Protein AF-A0A925T4H1-F1 (afdb_monomer)

pLDDT: mean 75.7, std 21.61, range [38.0, 97.69]

Mean predicted aligned error: 15.87 Å

Nearest PDB structures (foldseek):
  5d50-assembly2_K  TM=8.700E-01  e=9.242E-02  Salmonella phage SPC32H
  5d50-assembly1_C  TM=8.720E-01  e=2.435E-01  Salmonella phage SPC32H
  5d4z-assembly3_F  TM=7.934E-01  e=2.052E-01  Salmonella phage SPC32H
  4ia8-assembly1_B  TM=7.771E-01  e=4.305E-01  Enterobacter sp. RFL1396
  2ofy-assembly1_B  TM=6.194E-01  e=2.729E-01  Rhodococcus jostii RHA1

Sequence (129 aa):
MQTNGNIFNGLGRTLGSRWCGLLIGGVGVGAALYYLLGRGRQAEREVRARRKELGQNVVDDRGTGQDRASQILVNLRDRAFEASDERLALALGRPTEEVTAWQTGRELIDDDVIMKARGIAMHRGVSVE

Secondary structure (DSSP, 8-state):
------------------------SSHHHHHHHHHHHHHHHHHHHHHHHHHHHHTTSB-STT--BHHHHHHHHHHHHHHHSTT-HHHHHHHHTS-HHHHHHHHTTSSPPPHHHHHHHHHHHHHHT----

Foldseek 3Di:
DDDDDDDDDDDDDDDDDDDDDDPPDPDVVVVVVCCVVVVVVVVVVVVVVVLVVQQCDQQEPVSQGLVLLLQLLQQLCVPPPVVDLVSSCVQLVHDSVVNVCSNVVVDGDHNSSSVSSVVVCVVRVHDRD

Solvent-accessible surface area (backbone atoms only — not comparable to full-atom values): 7931 Å² total; per-residue (Å²): 135,89,81,90,85,91,76,92,84,82,89,82,91,78,92,82,90,79,85,89,80,89,86,81,85,66,68,68,65,53,51,53,52,48,50,63,65,43,53,68,55,50,56,53,47,51,53,50,50,52,46,58,61,55,48,68,40,61,36,43,100,83,63,40,28,43,67,56,51,28,47,30,52,52,37,40,21,51,74,75,33,81,60,30,60,61,55,40,13,61,74,70,73,46,59,48,67,59,51,51,26,30,66,69,64,75,42,83,66,57,39,68,57,54,57,47,52,52,53,52,28,59,78,69,75,48,82,41,129

Radius of gyration: 33.2 Å; Cα contacts (8 Å, |Δi|>4): 99; chains: 1; bounding box: 31×56×99 Å

Structure (mmCIF, N/CA/C/O backbone):
data_AF-A0A925T4H1-F1
#
_entry.id   AF-A0A925T4H1-F1
#
loop_
_atom_site.group_PDB
_atom_site.id
_atom_site.type_symbol
_atom_site.label_atom_id
_atom_site.label_alt_id
_atom_site.label_comp_id
_atom_site.label_asym_id
_atom_site.label_entity_id
_atom_site.label_seq_id
_atom_site.pdbx_PDB_ins_code
_atom_site.Cartn_x
_atom_site.Cartn_y
_atom_site.Cartn_z
_atom_site.occupancy
_atom_site.B_iso_or_equiv
_atom_site.auth_seq_id
_atom_site.auth_comp_id
_atom_site.auth_asym_id
_atom_site.auth_atom_id
_atom_site.pdbx_PDB_model_num
ATOM 1 N N . MET A 1 1 ? 11.624 -45.388 -81.650 1.00 41.19 1 MET A N 1
ATOM 2 C CA . MET A 1 1 ? 13.035 -45.297 -81.217 1.00 41.19 1 MET A CA 1
ATOM 3 C C . MET A 1 1 ? 13.288 -43.872 -80.759 1.00 41.19 1 MET A C 1
ATOM 5 O O . MET A 1 1 ? 12.931 -42.952 -81.479 1.00 41.19 1 MET A O 1
ATOM 9 N N . GLN A 1 2 ? 13.767 -43.711 -79.524 1.00 42.97 2 GLN A N 1
ATOM 10 C CA . GLN A 1 2 ? 14.100 -42.427 -78.897 1.00 42.97 2 GLN A CA 1
ATOM 11 C C . GLN A 1 2 ? 15.308 -41.784 -79.591 1.00 42.97 2 GLN A C 1
ATOM 13 O O . GLN A 1 2 ? 16.202 -42.529 -79.973 1.00 42.97 2 GLN A O 1
ATOM 18 N N . THR A 1 3 ? 15.384 -40.449 -79.617 1.00 44.97 3 THR A N 1
ATOM 19 C CA . THR A 1 3 ? 16.513 -39.710 -79.013 1.00 44.97 3 THR A CA 1
ATOM 20 C C . THR A 1 3 ? 16.181 -38.230 -78.816 1.00 44.97 3 THR A C 1
ATOM 22 O O . THR A 1 3 ? 15.647 -37.565 -79.698 1.00 44.97 3 THR A O 1
ATOM 25 N N . ASN A 1 4 ? 16.544 -37.762 -77.622 1.00 45.12 4 ASN A N 1
ATOM 26 C CA . ASN A 1 4 ? 16.601 -36.388 -77.140 1.00 45.12 4 ASN A CA 1
ATOM 27 C C . ASN A 1 4 ? 17.378 -35.434 -78.060 1.00 45.12 4 ASN A C 1
ATOM 29 O O . ASN A 1 4 ? 18.422 -35.797 -78.594 1.00 45.12 4 ASN A O 1
ATOM 33 N N . GLY A 1 5 ? 16.938 -34.176 -78.100 1.00 46.16 5 GLY A N 1
ATOM 34 C CA . GLY A 1 5 ? 17.698 -33.046 -78.630 1.00 46.16 5 GLY A CA 1
ATOM 35 C C . GLY A 1 5 ? 17.441 -31.801 -77.787 1.00 46.16 5 GLY A C 1
ATOM 36 O O . GLY A 1 5 ? 16.495 -31.062 -78.032 1.00 46.16 5 GLY A O 1
ATOM 37 N N . ASN A 1 6 ? 18.270 -31.605 -76.765 1.00 49.84 6 ASN A N 1
ATOM 38 C CA . ASN A 1 6 ? 18.295 -30.428 -75.905 1.00 49.84 6 ASN A CA 1
ATOM 39 C C . ASN A 1 6 ? 19.413 -29.511 -76.419 1.00 49.84 6 ASN A C 1
ATOM 41 O O . ASN A 1 6 ? 20.574 -29.884 -76.269 1.00 49.84 6 ASN A O 1
ATOM 45 N N . ILE A 1 7 ? 19.104 -28.361 -77.035 1.00 54.06 7 ILE A N 1
ATOM 46 C CA . ILE A 1 7 ? 20.106 -27.322 -77.340 1.00 54.06 7 ILE A CA 1
ATOM 47 C C . ILE A 1 7 ? 19.500 -25.925 -77.137 1.00 54.06 7 ILE A C 1
ATOM 49 O O . ILE A 1 7 ? 18.708 -25.426 -77.932 1.00 54.06 7 ILE A O 1
ATOM 53 N N . PHE A 1 8 ? 19.934 -25.307 -76.040 1.00 48.72 8 PHE A N 1
ATOM 54 C CA . PHE A 1 8 ? 19.994 -23.868 -75.794 1.00 48.72 8 PHE A CA 1
ATOM 55 C C . PHE A 1 8 ? 20.705 -23.144 -76.952 1.00 48.72 8 PHE A C 1
ATOM 5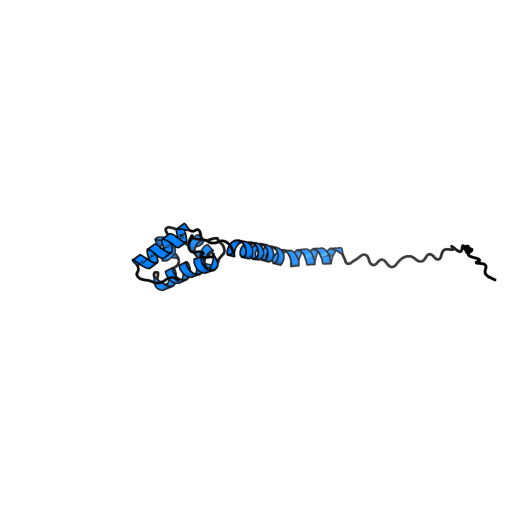7 O O . PHE A 1 8 ? 21.820 -23.531 -77.290 1.00 48.72 8 PHE A O 1
ATOM 64 N N . ASN A 1 9 ? 20.120 -22.068 -77.489 1.00 39.94 9 ASN A N 1
ATOM 65 C CA . ASN A 1 9 ? 20.791 -20.777 -77.733 1.00 39.94 9 ASN A CA 1
ATOM 66 C C . ASN A 1 9 ? 19.887 -19.830 -78.536 1.00 39.94 9 ASN A C 1
ATOM 68 O O . ASN A 1 9 ? 19.510 -20.112 -79.667 1.00 39.94 9 ASN A O 1
ATOM 72 N N . GLY A 1 10 ? 19.593 -18.669 -77.953 1.00 39.53 10 GLY A N 1
ATOM 73 C CA . GLY A 1 10 ? 18.834 -17.593 -78.586 1.00 39.53 10 GLY A CA 1
ATOM 74 C C . GLY A 1 10 ? 19.095 -16.274 -77.874 1.00 39.53 10 GLY A C 1
ATOM 75 O O . GLY A 1 10 ? 18.250 -15.770 -77.143 1.00 39.53 10 GLY A O 1
ATOM 76 N N . LEU A 1 11 ? 20.318 -15.772 -78.041 1.00 41.97 11 LEU A N 1
ATOM 77 C CA . LEU A 1 11 ? 20.761 -14.433 -77.668 1.00 41.97 11 LEU A CA 1
ATOM 78 C C . LEU A 1 11 ? 19.842 -13.362 -78.281 1.00 41.97 11 LEU A C 1
ATOM 80 O O . LEU A 1 11 ? 19.581 -13.385 -79.480 1.00 41.97 11 LEU A O 1
ATOM 84 N N . GLY A 1 12 ? 19.452 -12.368 -77.484 1.00 41.69 12 GLY A N 1
ATOM 85 C CA . GLY A 1 12 ? 18.736 -11.188 -77.970 1.00 41.69 12 GLY A CA 1
ATOM 86 C C . GLY A 1 12 ? 18.635 -10.091 -76.915 1.00 41.69 12 GLY A C 1
ATOM 87 O O . GLY A 1 12 ? 17.552 -9.796 -76.424 1.00 41.69 12 GLY A O 1
ATOM 88 N N . ARG A 1 13 ? 19.776 -9.502 -76.532 1.00 46.25 13 ARG A N 1
ATOM 89 C CA . ARG A 1 13 ? 19.823 -8.223 -75.807 1.00 46.25 13 ARG A CA 1
ATOM 90 C C . ARG A 1 13 ? 19.823 -7.076 -76.819 1.00 46.25 13 ARG A C 1
ATOM 92 O O . ARG A 1 13 ? 20.818 -6.924 -77.514 1.00 46.25 13 ARG A O 1
ATOM 99 N N . THR A 1 14 ? 18.804 -6.221 -76.788 1.00 47.84 14 THR A N 1
ATOM 100 C CA . THR A 1 14 ? 18.881 -4.792 -77.159 1.00 47.84 14 THR A CA 1
ATOM 101 C C . THR A 1 14 ? 17.804 -4.036 -76.376 1.00 47.84 14 THR A C 1
ATOM 103 O O . THR A 1 14 ? 16.615 -4.222 -76.604 1.00 47.84 14 THR A O 1
ATOM 106 N N . LEU A 1 15 ? 18.190 -3.390 -75.273 1.00 44.28 15 LEU A N 1
ATOM 107 C CA . LEU A 1 15 ? 18.170 -1.930 -75.090 1.00 44.28 15 LEU A CA 1
ATOM 108 C C . LEU A 1 15 ? 16.855 -1.228 -75.485 1.00 44.28 15 LEU A C 1
ATOM 110 O O . LEU A 1 15 ? 16.633 -0.881 -76.638 1.00 44.28 15 LEU A O 1
ATOM 114 N N . GLY A 1 16 ? 16.057 -0.904 -74.467 1.00 38.00 16 GLY A N 1
ATOM 115 C CA . GLY A 1 16 ? 14.963 0.063 -74.519 1.00 38.00 16 GLY A CA 1
ATOM 116 C C . GLY A 1 16 ? 14.908 0.825 -73.199 1.00 38.00 16 GLY A C 1
ATOM 117 O O . GLY A 1 16 ? 14.143 0.493 -72.303 1.00 38.00 16 GLY A O 1
ATOM 118 N N . SER A 1 17 ? 15.805 1.798 -73.066 1.00 44.88 17 SER A N 1
ATOM 119 C CA . SER A 1 17 ? 15.962 2.685 -71.915 1.00 44.88 17 SER A CA 1
ATOM 120 C C . SER A 1 17 ? 14.815 3.697 -71.849 1.00 44.88 17 SER A C 1
ATOM 122 O O . SER A 1 17 ? 14.742 4.570 -72.708 1.00 44.88 17 SER A O 1
ATOM 124 N N . ARG A 1 18 ? 13.946 3.611 -70.832 1.00 44.50 18 ARG A N 1
ATOM 125 C CA . ARG A 1 18 ? 13.157 4.746 -70.308 1.00 44.50 18 ARG A CA 1
ATOM 126 C C . ARG A 1 18 ? 13.015 4.608 -68.792 1.00 44.50 18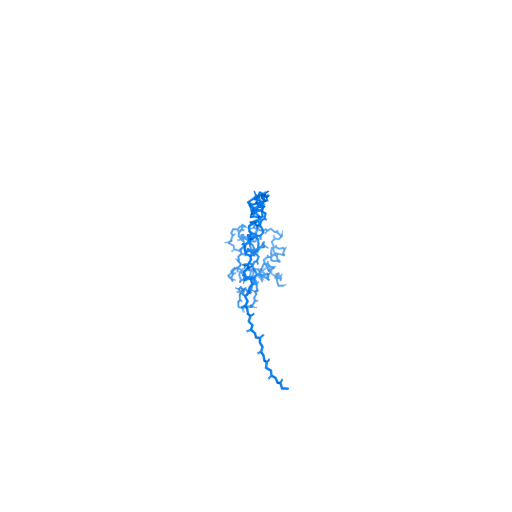 ARG A C 1
ATOM 128 O O . ARG A 1 18 ? 12.059 4.044 -68.274 1.00 44.50 18 ARG A O 1
ATOM 135 N N . TRP A 1 19 ? 14.042 5.094 -68.107 1.00 41.56 19 TRP A N 1
ATOM 136 C CA . TRP A 1 19 ? 14.045 5.415 -66.684 1.00 41.56 19 TRP A CA 1
ATOM 137 C C . TRP A 1 19 ? 13.212 6.687 -66.420 1.00 41.56 19 TRP A C 1
ATOM 139 O O . TRP A 1 19 ? 12.905 7.425 -67.358 1.00 41.56 19 TRP A O 1
ATOM 149 N N . CYS A 1 20 ? 12.956 6.949 -65.134 1.00 44.31 20 CYS A N 1
ATOM 150 C CA . CYS A 1 20 ? 12.438 8.182 -64.511 1.00 44.31 20 CYS A CA 1
ATOM 151 C C . CYS A 1 20 ? 10.952 8.191 -64.118 1.00 44.31 20 CYS A C 1
ATOM 153 O O . CYS A 1 20 ? 10.091 8.734 -64.801 1.00 44.31 20 CYS A O 1
ATOM 155 N N . GLY A 1 21 ? 10.705 7.677 -62.914 1.00 40.09 21 GLY A N 1
ATOM 156 C CA . GLY A 1 21 ? 9.498 7.897 -62.121 1.00 40.09 21 GLY A CA 1
ATOM 157 C C . GLY A 1 21 ? 9.813 7.664 -60.647 1.00 40.09 21 GLY A C 1
ATOM 158 O O . GLY A 1 21 ? 9.394 6.676 -60.059 1.00 40.09 21 GLY A O 1
ATOM 159 N N . LEU A 1 22 ? 10.661 8.535 -60.107 1.00 51.81 22 LEU A N 1
ATOM 160 C CA . LEU A 1 22 ? 11.143 8.594 -58.731 1.00 51.81 22 LEU A CA 1
ATOM 161 C C . LEU A 1 22 ? 9.962 8.567 -57.732 1.00 51.81 22 LEU A C 1
ATOM 163 O O . LEU A 1 22 ? 9.297 9.575 -57.529 1.00 51.81 22 LEU A O 1
ATOM 167 N N . LEU A 1 23 ? 9.718 7.425 -57.084 1.00 45.84 23 LEU A N 1
ATOM 168 C CA . LEU A 1 23 ? 8.901 7.321 -55.866 1.00 45.84 23 LEU A CA 1
ATOM 169 C C . LEU A 1 23 ? 9.830 7.083 -54.669 1.00 45.84 23 LEU A C 1
ATOM 171 O O . LEU A 1 23 ? 9.776 6.060 -53.994 1.00 45.84 23 LEU A O 1
ATOM 175 N N . ILE A 1 24 ? 10.731 8.037 -54.428 1.00 52.28 24 ILE A N 1
ATOM 176 C CA . ILE A 1 24 ? 11.493 8.140 -53.181 1.00 52.28 24 ILE A CA 1
ATOM 177 C C . ILE A 1 24 ? 11.019 9.422 -52.509 1.00 52.28 24 ILE A C 1
ATOM 179 O O . ILE A 1 24 ? 11.477 10.514 -52.823 1.00 52.28 24 ILE A O 1
ATOM 183 N N . GLY A 1 25 ? 10.046 9.289 -51.616 1.00 46.56 25 GLY A N 1
ATOM 184 C CA . GLY A 1 25 ? 9.481 10.433 -50.910 1.00 46.56 25 GLY A CA 1
ATOM 185 C C . GLY A 1 25 ? 8.384 10.016 -49.946 1.00 46.56 25 GLY A C 1
ATOM 186 O O . GLY A 1 25 ? 7.264 10.489 -50.055 1.00 46.56 25 GLY A O 1
ATOM 187 N N . GLY A 1 26 ? 8.662 9.076 -49.039 1.00 41.56 26 GLY A N 1
ATOM 188 C CA . GLY A 1 26 ? 7.636 8.665 -48.072 1.00 41.56 26 GLY A CA 1
ATOM 189 C C . GLY A 1 26 ? 8.052 7.710 -46.958 1.00 41.56 26 GLY A C 1
ATOM 190 O O . GLY A 1 26 ? 7.273 7.504 -46.037 1.00 41.56 26 GLY A O 1
ATOM 191 N N . VAL A 1 27 ? 9.261 7.138 -46.981 1.00 49.56 27 VAL A N 1
ATOM 192 C CA . VAL A 1 27 ? 9.661 6.141 -45.965 1.00 49.56 27 VAL A CA 1
ATOM 193 C C . VAL A 1 27 ? 10.263 6.786 -44.701 1.00 49.56 27 VAL A C 1
ATOM 195 O O . VAL A 1 27 ? 10.130 6.241 -43.610 1.00 49.56 27 VAL A O 1
ATOM 198 N N . GLY A 1 28 ? 10.857 7.982 -44.800 1.00 46.06 28 GLY A N 1
ATOM 199 C CA . GLY A 1 28 ? 11.560 8.617 -43.672 1.00 46.06 28 GLY A CA 1
ATOM 200 C C . GLY A 1 28 ? 10.648 9.206 -42.586 1.00 46.06 28 GLY A C 1
ATOM 201 O O . GLY A 1 28 ? 10.881 9.000 -41.398 1.00 46.06 28 GLY A O 1
ATOM 202 N N . VAL A 1 29 ? 9.577 9.905 -42.977 1.00 49.91 29 VAL A N 1
ATOM 203 C CA . VAL A 1 29 ? 8.675 10.576 -42.019 1.00 49.91 29 VAL A CA 1
ATOM 204 C C . VAL A 1 29 ? 7.731 9.572 -41.348 1.00 49.91 29 VAL A C 1
ATOM 206 O O . VAL A 1 29 ? 7.459 9.687 -40.155 1.00 49.91 29 VAL A O 1
ATOM 209 N N . GLY A 1 30 ? 7.299 8.538 -42.080 1.00 49.94 30 GLY A N 1
ATOM 210 C CA . GLY A 1 30 ? 6.463 7.463 -41.540 1.00 49.94 30 GLY A CA 1
ATOM 211 C C . GLY A 1 30 ? 7.164 6.671 -40.436 1.00 49.94 30 GLY A C 1
ATOM 212 O O . GLY A 1 30 ? 6.561 6.421 -39.398 1.00 49.94 30 GLY A O 1
ATOM 213 N N . ALA A 1 31 ? 8.452 6.349 -40.604 1.00 55.00 31 ALA A N 1
ATOM 214 C CA . ALA A 1 31 ? 9.232 5.665 -39.574 1.00 55.00 31 ALA A CA 1
ATOM 215 C C . ALA A 1 31 ? 9.443 6.536 -38.324 1.00 55.00 31 ALA A C 1
ATOM 217 O O . ALA A 1 31 ? 9.327 6.030 -37.212 1.00 55.00 31 ALA A O 1
ATOM 218 N N . ALA A 1 32 ? 9.686 7.842 -38.480 1.00 53.91 32 ALA A N 1
ATOM 219 C CA . ALA A 1 32 ? 9.840 8.766 -37.353 1.00 53.91 32 ALA A CA 1
ATOM 220 C C . ALA A 1 32 ? 8.526 8.978 -36.577 1.00 53.91 32 ALA A C 1
ATOM 222 O O . ALA A 1 32 ? 8.527 8.946 -35.347 1.00 53.91 32 ALA A O 1
ATOM 223 N N . LEU A 1 33 ? 7.395 9.120 -37.279 1.00 55.69 33 LEU A N 1
ATOM 224 C CA . LEU A 1 33 ? 6.060 9.171 -36.668 1.00 55.69 33 LEU A CA 1
ATOM 225 C C . LEU A 1 33 ? 5.689 7.845 -35.997 1.00 55.69 33 LEU A C 1
ATOM 227 O O . LEU A 1 33 ? 5.164 7.850 -34.887 1.00 55.69 33 LEU A O 1
ATOM 231 N N . TYR A 1 34 ? 6.007 6.710 -36.625 1.00 60.62 34 TYR A N 1
ATOM 232 C CA . TYR A 1 34 ? 5.799 5.387 -36.039 1.00 60.62 34 TYR A CA 1
ATOM 233 C C . TYR A 1 34 ? 6.677 5.170 -34.799 1.00 60.62 34 TYR A C 1
ATOM 235 O O . TYR A 1 34 ? 6.211 4.626 -33.802 1.00 60.62 34 TYR A O 1
ATOM 243 N N . TYR A 1 35 ? 7.921 5.652 -34.816 1.00 63.38 35 TYR A N 1
ATOM 244 C CA . TYR A 1 35 ? 8.836 5.594 -33.678 1.00 63.38 35 TYR A CA 1
ATOM 245 C C . TYR A 1 35 ? 8.369 6.494 -32.523 1.00 63.38 35 TYR A C 1
ATOM 247 O O . TYR A 1 35 ? 8.402 6.075 -31.367 1.00 63.38 35 TYR A O 1
ATOM 255 N N . LEU A 1 36 ? 7.842 7.689 -32.817 1.00 61.31 36 LEU A N 1
ATOM 256 C CA . LEU A 1 36 ? 7.274 8.597 -31.813 1.00 61.31 36 LEU A CA 1
ATOM 257 C C . LEU A 1 36 ? 5.953 8.076 -31.217 1.00 61.31 36 LEU A C 1
ATOM 259 O O . LEU A 1 36 ? 5.776 8.153 -30.003 1.00 61.31 36 LEU A O 1
ATOM 263 N N . LEU A 1 37 ? 5.063 7.473 -32.018 1.00 60.66 37 LEU A N 1
ATOM 264 C CA . LEU A 1 37 ? 3.841 6.824 -31.510 1.00 60.66 37 LEU A CA 1
ATOM 265 C C . LEU A 1 37 ? 4.108 5.478 -30.811 1.00 60.66 37 LEU A C 1
ATOM 267 O O . LEU A 1 37 ? 3.345 5.077 -29.929 1.00 60.66 37 LEU A O 1
ATOM 271 N N . GLY A 1 38 ? 5.166 4.761 -31.193 1.00 55.62 38 GLY A N 1
ATOM 272 C CA . GLY A 1 38 ? 5.538 3.467 -30.618 1.00 55.62 38 GLY A CA 1
ATOM 273 C C . GLY A 1 38 ? 6.214 3.574 -29.249 1.00 55.62 38 GLY A C 1
ATOM 274 O O . GLY A 1 38 ? 6.008 2.707 -28.395 1.00 55.62 38 GLY A O 1
ATOM 275 N N . ARG A 1 39 ? 6.965 4.657 -29.004 1.00 56.09 39 ARG A N 1
ATOM 276 C CA . ARG A 1 39 ? 7.783 4.830 -27.792 1.00 56.09 39 ARG A CA 1
ATOM 277 C C . ARG A 1 39 ? 6.966 4.921 -26.500 1.00 56.09 39 ARG A C 1
ATOM 279 O O . ARG A 1 39 ? 7.413 4.425 -25.473 1.00 56.09 39 ARG A O 1
ATOM 286 N N . GLY A 1 40 ? 5.747 5.463 -26.554 1.00 54.22 40 GLY A N 1
ATOM 287 C CA . GLY A 1 40 ? 4.852 5.505 -25.389 1.00 54.22 40 GLY A CA 1
ATOM 288 C C . GLY A 1 40 ? 4.308 4.128 -24.981 1.00 54.22 40 GLY A C 1
ATOM 289 O O . GLY A 1 40 ? 4.177 3.840 -23.797 1.00 54.22 40 GLY A O 1
ATOM 290 N N . ARG A 1 41 ? 4.045 3.231 -25.946 1.00 56.97 41 ARG A N 1
ATOM 291 C CA . ARG A 1 41 ? 3.481 1.898 -25.650 1.00 56.97 41 ARG A CA 1
ATOM 292 C C . ARG A 1 41 ? 4.531 0.860 -25.272 1.00 56.97 41 ARG A C 1
ATOM 294 O O . ARG A 1 41 ? 4.188 -0.110 -24.602 1.00 56.97 41 ARG A O 1
ATOM 301 N N . GLN A 1 42 ? 5.773 1.008 -25.733 1.00 56.59 42 GLN A N 1
ATOM 302 C CA . GLN A 1 42 ? 6.839 0.061 -25.396 1.00 56.59 42 GLN A CA 1
ATOM 303 C C . GLN A 1 42 ? 7.246 0.163 -23.924 1.00 56.59 42 GLN A C 1
ATOM 305 O O . GLN A 1 42 ? 7.322 -0.872 -23.272 1.00 56.59 42 GLN A O 1
ATOM 310 N N . ALA A 1 43 ? 7.356 1.377 -23.371 1.00 58.50 43 ALA A N 1
ATOM 311 C CA . ALA A 1 43 ? 7.623 1.571 -21.945 1.00 58.50 43 ALA A CA 1
ATOM 312 C C . ALA A 1 43 ? 6.537 0.926 -21.064 1.00 58.50 43 ALA A C 1
ATOM 314 O O . ALA A 1 43 ? 6.845 0.195 -20.128 1.00 58.50 43 ALA A O 1
ATOM 315 N N . GLU A 1 44 ? 5.254 1.095 -21.405 1.00 59.06 44 GLU A N 1
ATOM 316 C CA . GLU A 1 44 ? 4.179 0.424 -20.664 1.00 59.06 44 GLU A CA 1
ATOM 317 C C . GLU A 1 44 ? 4.196 -1.097 -20.822 1.00 59.06 44 GLU A C 1
ATOM 319 O O . GLU A 1 44 ? 3.840 -1.813 -19.889 1.00 59.06 44 GLU A O 1
ATOM 324 N N . ARG A 1 45 ? 4.586 -1.619 -21.991 1.00 63.75 45 ARG A N 1
ATOM 325 C CA . ARG A 1 45 ? 4.696 -3.068 -22.208 1.00 63.75 45 ARG A CA 1
ATOM 326 C C . ARG A 1 45 ? 5.843 -3.669 -21.414 1.00 63.75 45 ARG A C 1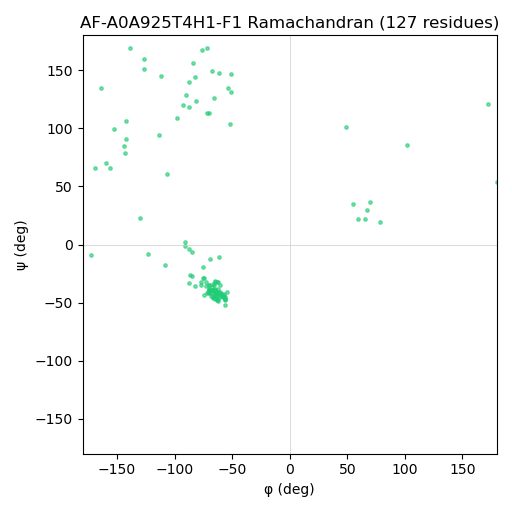
ATOM 328 O O . ARG A 1 45 ? 5.64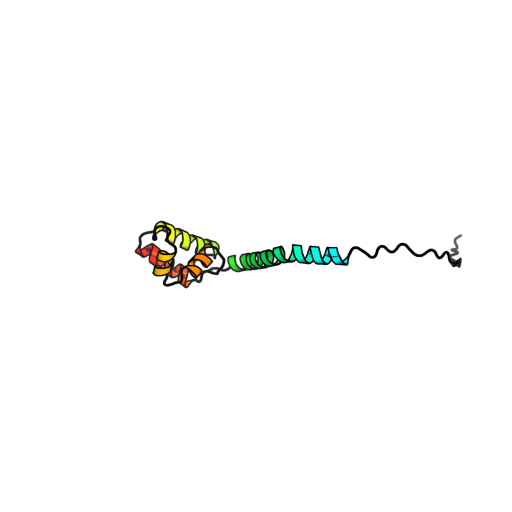8 -4.739 -20.855 1.00 63.75 45 ARG A O 1
ATOM 335 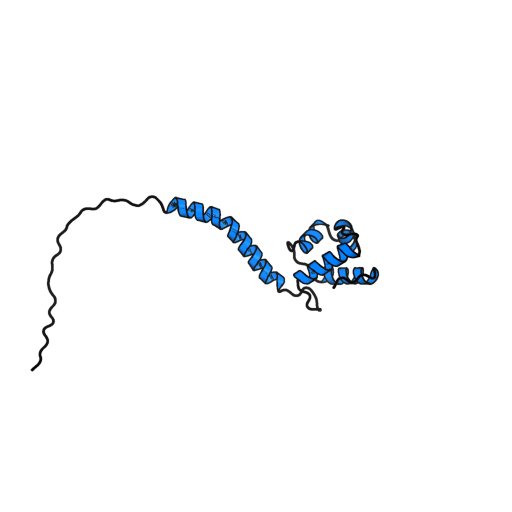N N . GLU A 1 46 ? 6.983 -2.996 -21.328 1.00 64.31 46 GLU A N 1
ATOM 336 C CA . GLU A 1 46 ? 8.114 -3.427 -20.503 1.00 64.31 46 GLU A CA 1
ATOM 337 C C . GLU A 1 46 ? 7.769 -3.357 -19.016 1.00 64.31 46 GLU A C 1
ATOM 339 O O . GLU A 1 46 ? 7.980 -4.332 -18.301 1.00 64.31 46 GLU A O 1
ATOM 344 N N . VAL A 1 47 ? 7.127 -2.277 -18.560 1.00 64.50 47 VAL A N 1
ATOM 345 C CA . VAL A 1 47 ? 6.637 -2.168 -17.178 1.00 64.50 47 VAL A CA 1
ATOM 346 C C . VAL A 1 47 ? 5.587 -3.242 -16.879 1.00 64.50 47 VAL A C 1
ATOM 348 O O . VAL A 1 47 ? 5.633 -3.854 -15.818 1.00 64.50 47 VAL A O 1
ATOM 351 N N . ARG A 1 48 ? 4.671 -3.545 -17.810 1.00 65.38 48 ARG A N 1
ATOM 352 C CA . ARG A 1 48 ? 3.678 -4.625 -17.648 1.00 65.38 48 ARG A CA 1
ATOM 353 C C . ARG A 1 48 ? 4.295 -6.021 -17.702 1.00 65.38 48 ARG A C 1
ATOM 355 O O . ARG A 1 48 ? 3.848 -6.891 -16.963 1.00 65.38 48 ARG A O 1
ATOM 362 N N . AL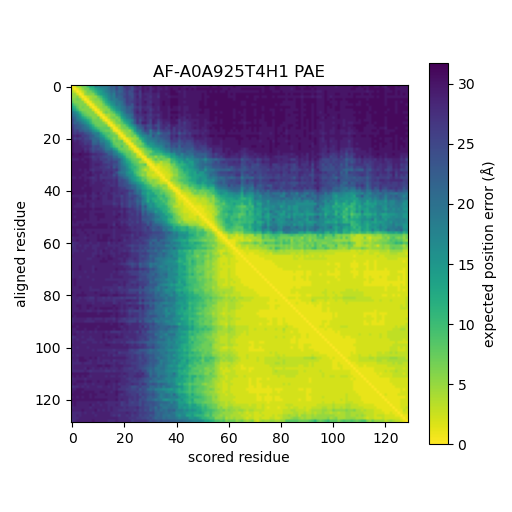A A 1 49 ? 5.278 -6.258 -18.567 1.00 66.62 49 ALA A N 1
ATOM 363 C CA . ALA A 1 49 ? 5.975 -7.538 -18.665 1.00 66.62 49 ALA A CA 1
ATOM 364 C C . ALA A 1 49 ? 6.794 -7.792 -17.396 1.00 66.62 49 ALA A C 1
ATOM 366 O O . ALA A 1 49 ? 6.637 -8.839 -16.774 1.00 66.62 49 ALA A O 1
ATOM 367 N N . ARG A 1 50 ? 7.539 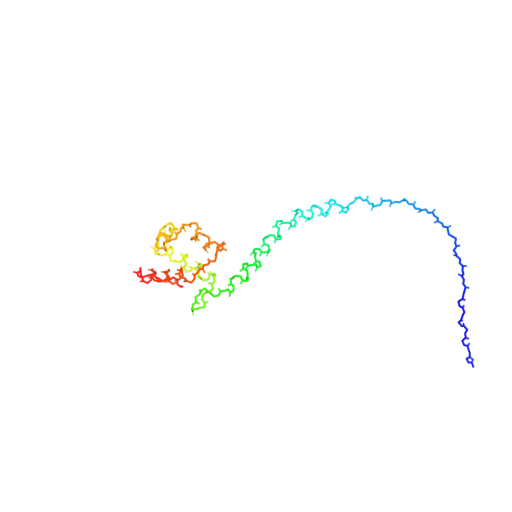-6.777 -16.942 1.00 64.56 50 ARG A N 1
ATOM 368 C CA . ARG A 1 50 ? 8.250 -6.787 -15.663 1.00 64.56 50 ARG A CA 1
ATOM 369 C C . ARG A 1 50 ? 7.281 -6.944 -14.491 1.00 64.56 50 ARG A C 1
ATOM 371 O O . ARG A 1 50 ? 7.539 -7.750 -13.617 1.00 64.56 50 ARG A O 1
ATOM 378 N N . ARG A 1 51 ? 6.118 -6.280 -14.500 1.00 63.41 51 ARG A N 1
ATOM 379 C CA . ARG A 1 51 ? 5.038 -6.492 -13.514 1.00 63.41 51 ARG A CA 1
ATOM 380 C C . ARG A 1 51 ? 4.544 -7.938 -13.504 1.00 63.41 51 ARG A C 1
ATOM 382 O O . ARG A 1 51 ? 4.295 -8.478 -12.436 1.00 63.41 51 ARG A O 1
ATOM 389 N N . LYS A 1 52 ? 4.374 -8.558 -14.673 1.00 61.59 52 LYS A N 1
ATOM 390 C CA . LYS A 1 52 ? 3.900 -9.944 -14.781 1.00 61.59 52 LYS A CA 1
ATOM 391 C C . LYS A 1 52 ? 4.925 -10.937 -14.233 1.00 61.59 52 LYS A C 1
ATOM 393 O O . LYS A 1 52 ? 4.532 -11.919 -13.622 1.00 61.59 52 LYS A O 1
ATOM 398 N N . GLU A 1 53 ? 6.207 -10.662 -14.435 1.00 61.72 53 GLU A N 1
ATOM 399 C CA . GLU A 1 53 ? 7.315 -11.441 -13.877 1.00 61.72 53 GLU A CA 1
ATOM 400 C C . GLU A 1 53 ? 7.449 -11.217 -12.359 1.00 61.72 53 GLU A C 1
ATOM 402 O O . GLU A 1 53 ? 7.575 -12.163 -11.592 1.00 61.72 53 GLU A O 1
ATOM 407 N N . LEU A 1 54 ? 7.301 -9.973 -11.900 1.00 60.62 54 LEU A N 1
ATOM 408 C CA . LEU A 1 54 ? 7.365 -9.597 -10.487 1.00 60.62 54 LEU A CA 1
ATOM 409 C C . LEU A 1 54 ? 6.164 -10.084 -9.660 1.00 60.62 54 LEU A C 1
ATOM 411 O O . LEU A 1 54 ? 6.328 -10.453 -8.501 1.00 60.62 54 LEU A O 1
ATOM 415 N N . GLY A 1 55 ? 4.963 -10.119 -10.243 1.00 56.44 55 GLY A N 1
ATOM 416 C CA . GLY A 1 55 ? 3.745 -10.613 -9.591 1.00 56.44 55 GLY A CA 1
ATOM 417 C C . GLY A 1 55 ? 3.735 -12.126 -9.352 1.00 56.44 55 GLY A C 1
ATOM 418 O O . GLY A 1 55 ? 2.897 -12.617 -8.600 1.00 56.44 55 GLY A O 1
ATOM 419 N N . GLN A 1 56 ? 4.669 -12.864 -9.963 1.00 59.53 56 GLN A N 1
ATOM 420 C CA . GLN A 1 56 ? 4.871 -14.296 -9.723 1.00 59.53 56 GLN A CA 1
ATOM 421 C C . GLN A 1 56 ? 5.769 -14.579 -8.511 1.00 59.53 56 GLN A C 1
ATOM 423 O O . GLN A 1 56 ? 5.898 -15.738 -8.120 1.00 59.53 56 GLN A O 1
ATOM 428 N N . ASN A 1 57 ? 6.362 -13.550 -7.897 1.00 69.62 57 ASN A N 1
ATOM 429 C CA . ASN A 1 57 ? 7.196 -13.730 -6.719 1.00 69.62 57 ASN A CA 1
ATOM 430 C C . ASN A 1 57 ? 6.335 -13.854 -5.462 1.00 69.62 57 ASN A C 1
ATOM 432 O O . ASN A 1 57 ? 5.518 -12.987 -5.138 1.00 69.62 57 ASN A O 1
ATOM 436 N N . VAL A 1 58 ? 6.547 -14.965 -4.765 1.00 82.12 58 VAL A N 1
ATOM 437 C CA . VAL A 1 58 ? 6.044 -15.201 -3.418 1.00 82.12 58 VAL A CA 1
ATOM 438 C C . VAL A 1 58 ? 6.729 -14.213 -2.473 1.00 82.12 58 VAL A C 1
ATOM 440 O O . VAL A 1 58 ? 7.952 -14.109 -2.463 1.00 82.12 58 VAL A O 1
ATOM 443 N N . VAL A 1 59 ? 5.920 -13.468 -1.729 1.00 85.62 59 VAL A N 1
ATOM 444 C CA . VAL A 1 59 ? 6.332 -12.442 -0.767 1.00 85.62 59 VAL A CA 1
ATOM 445 C C . VAL A 1 59 ? 6.709 -13.063 0.568 1.00 85.62 59 VAL A C 1
ATOM 447 O O . VAL A 1 59 ? 7.632 -12.573 1.193 1.00 85.62 59 VAL A O 1
ATOM 450 N N . ASP A 1 60 ? 6.025 -14.133 0.985 1.00 85.56 60 ASP A N 1
ATOM 451 C CA . ASP A 1 60 ? 6.199 -14.745 2.305 1.00 85.56 60 ASP A CA 1
ATOM 452 C C . ASP A 1 60 ? 6.206 -16.283 2.275 1.00 85.56 60 ASP A C 1
ATOM 454 O O . ASP A 1 60 ? 5.783 -16.919 1.307 1.00 85.56 60 ASP A O 1
ATOM 458 N N . ASP A 1 61 ? 6.577 -16.909 3.393 1.00 83.25 61 ASP A N 1
ATOM 459 C CA . ASP A 1 61 ? 6.572 -18.375 3.552 1.00 83.25 61 ASP A CA 1
ATOM 460 C C . ASP A 1 61 ? 5.178 -19.021 3.401 1.00 83.25 61 ASP A C 1
ATOM 462 O O . ASP A 1 61 ? 5.052 -20.245 3.318 1.00 83.25 61 ASP A O 1
ATOM 466 N N . ARG A 1 62 ? 4.104 -18.219 3.367 1.00 83.81 62 ARG A N 1
ATOM 467 C CA . ARG A 1 62 ? 2.723 -18.690 3.174 1.00 83.81 62 ARG A CA 1
ATOM 468 C C . ARG A 1 62 ? 2.299 -18.712 1.706 1.00 83.81 62 ARG A C 1
ATOM 470 O O . ARG A 1 62 ? 1.150 -19.054 1.423 1.00 83.81 62 ARG A O 1
ATOM 477 N N . GLY A 1 63 ? 3.189 -18.368 0.774 1.00 84.88 63 GLY A N 1
ATOM 478 C CA . GLY A 1 63 ? 2.863 -18.341 -0.651 1.00 84.88 63 GLY A CA 1
ATOM 479 C C . GLY A 1 63 ? 2.078 -17.096 -1.074 1.00 84.88 63 GLY A C 1
ATOM 480 O O . GLY A 1 63 ? 1.406 -17.114 -2.105 1.00 84.88 63 GLY A O 1
ATOM 481 N N . THR A 1 64 ? 2.108 -16.020 -0.285 1.00 89.75 64 THR A N 1
ATOM 482 C CA . THR A 1 64 ? 1.397 -14.773 -0.586 1.00 89.75 64 THR A CA 1
ATOM 483 C C . THR A 1 64 ? 2.068 -14.087 -1.769 1.00 89.75 64 THR A C 1
ATOM 485 O O . THR A 1 64 ? 3.198 -13.645 -1.653 1.00 89.75 64 THR A O 1
ATOM 488 N N . GLY A 1 65 ? 1.399 -13.985 -2.917 1.00 91.94 65 GLY A N 1
ATOM 489 C CA . GLY A 1 65 ? 1.904 -13.198 -4.050 1.00 91.94 65 GLY A CA 1
ATOM 490 C C . GLY A 1 65 ? 1.735 -11.688 -3.842 1.00 91.94 65 GLY A C 1
ATOM 491 O O . GLY A 1 65 ? 0.965 -11.258 -2.983 1.00 91.94 65 GLY A O 1
ATOM 492 N N . GLN A 1 66 ? 2.391 -10.882 -4.680 1.00 91.75 66 GLN A N 1
ATOM 493 C CA . GLN A 1 66 ? 2.360 -9.409 -4.606 1.00 91.75 66 GLN A CA 1
ATOM 494 C C . GLN A 1 66 ? 0.936 -8.819 -4.635 1.00 91.75 66 GLN A C 1
ATOM 496 O O . GLN A 1 66 ? 0.620 -7.918 -3.860 1.00 91.75 66 GLN A O 1
ATOM 501 N N . ASP A 1 67 ? 0.039 -9.362 -5.465 1.00 91.69 67 ASP A N 1
ATOM 502 C CA . ASP A 1 67 ? -1.349 -8.881 -5.539 1.00 91.69 67 ASP A CA 1
ATOM 503 C C . ASP A 1 67 ? -2.108 -9.124 -4.221 1.00 91.69 67 ASP A C 1
ATOM 505 O O . ASP A 1 67 ? -2.825 -8.253 -3.727 1.00 91.69 67 ASP A O 1
ATOM 509 N N . ARG A 1 68 ? -1.909 -10.298 -3.605 1.00 93.00 68 ARG A N 1
ATOM 510 C CA . ARG A 1 68 ? -2.522 -10.633 -2.312 1.00 93.00 68 ARG A CA 1
ATOM 511 C C . ARG A 1 68 ? -1.903 -9.819 -1.178 1.00 93.00 68 ARG A C 1
ATOM 513 O O . ARG A 1 68 ? -2.627 -9.353 -0.306 1.00 93.00 68 ARG A O 1
ATOM 520 N N . ALA A 1 69 ? -0.590 -9.610 -1.217 1.00 94.50 69 ALA A N 1
ATOM 521 C CA . ALA A 1 69 ? 0.134 -8.748 -0.291 1.00 94.50 69 ALA A CA 1
ATOM 522 C C . ALA A 1 69 ? -0.424 -7.312 -0.316 1.00 94.50 69 ALA A C 1
ATOM 524 O O . ALA A 1 69 ? -0.735 -6.745 0.731 1.00 94.50 69 ALA A O 1
ATOM 525 N N . SER A 1 70 ? -0.658 -6.759 -1.508 1.00 95.31 70 SER A N 1
ATOM 526 C CA . SER A 1 70 ? -1.279 -5.440 -1.674 1.00 95.31 70 SER A CA 1
ATOM 527 C C . SER A 1 70 ? -2.703 -5.406 -1.105 1.00 95.31 70 SER A C 1
ATOM 529 O O . SER A 1 70 ? -3.054 -4.500 -0.346 1.00 95.31 70 SER A O 1
ATOM 531 N N . GLN A 1 71 ? -3.501 -6.449 -1.363 1.00 95.56 71 GLN A N 1
ATOM 532 C CA . GLN A 1 71 ? -4.854 -6.562 -0.816 1.00 95.56 71 GLN A CA 1
ATOM 533 C C . GLN A 1 71 ? -4.871 -6.635 0.720 1.00 95.56 71 GLN A C 1
ATOM 535 O O . GLN A 1 71 ? -5.738 -6.026 1.345 1.00 95.56 71 GLN A O 1
ATOM 540 N N . ILE A 1 72 ? -3.906 -7.326 1.338 1.00 96.06 72 ILE A N 1
ATOM 541 C CA . ILE A 1 72 ? -3.740 -7.367 2.799 1.00 96.06 72 ILE A CA 1
ATOM 542 C C . ILE A 1 72 ? -3.524 -5.953 3.350 1.00 96.06 72 ILE A C 1
ATOM 544 O O . ILE A 1 72 ? -4.158 -5.580 4.339 1.00 96.06 72 ILE A O 1
ATOM 548 N N . LEU A 1 73 ? -2.674 -5.146 2.704 1.00 96.81 73 LEU A N 1
ATOM 549 C CA . LEU A 1 73 ? -2.416 -3.765 3.122 1.00 96.81 73 LEU A CA 1
ATOM 550 C C . LEU A 1 73 ? -3.656 -2.876 2.986 1.00 96.81 73 LEU A C 1
ATOM 552 O O . LEU A 1 73 ? -3.964 -2.126 3.912 1.00 96.81 73 LEU A O 1
ATOM 556 N N . VAL A 1 74 ? -4.397 -2.995 1.881 1.00 96.88 74 VAL A N 1
ATOM 557 C CA . VAL A 1 74 ? -5.660 -2.263 1.676 1.00 96.88 74 VAL A CA 1
ATOM 558 C C . VAL A 1 74 ? -6.694 -2.656 2.732 1.00 96.88 74 VAL A C 1
ATOM 560 O O . VAL A 1 74 ? -7.259 -1.793 3.401 1.00 96.88 74 VAL A O 1
ATOM 563 N N . ASN A 1 75 ? -6.889 -3.958 2.959 1.00 96.94 75 ASN A N 1
ATOM 564 C CA . ASN A 1 75 ? -7.822 -4.457 3.969 1.00 96.94 75 ASN A CA 1
ATOM 565 C C . ASN A 1 75 ? -7.443 -3.971 5.373 1.00 96.94 75 ASN A C 1
ATOM 567 O O . ASN A 1 75 ? -8.317 -3.588 6.152 1.00 96.94 75 ASN A O 1
ATOM 571 N N . LEU A 1 76 ? -6.148 -3.975 5.699 1.00 97.56 76 LEU A N 1
ATOM 572 C CA . LEU A 1 76 ? -5.652 -3.475 6.974 1.00 97.56 76 LEU A CA 1
ATOM 573 C C . LEU A 1 76 ? -5.926 -1.978 7.124 1.00 97.56 76 LEU A C 1
ATOM 575 O O . LEU A 1 76 ? -6.434 -1.558 8.162 1.00 97.56 76 LEU A O 1
ATOM 579 N N . ARG A 1 77 ? -5.628 -1.178 6.096 1.00 97.25 77 ARG A N 1
ATOM 580 C CA . ARG A 1 77 ? -5.895 0.263 6.086 1.00 97.25 77 ARG A CA 1
ATOM 581 C C . ARG A 1 77 ? -7.369 0.555 6.348 1.00 97.25 77 ARG A C 1
ATOM 583 O O . ARG A 1 77 ? -7.708 1.322 7.248 1.00 97.25 77 ARG A O 1
ATOM 590 N N . ASP A 1 78 ? -8.242 -0.080 5.581 1.00 97.38 78 ASP A N 1
ATOM 591 C CA . ASP A 1 78 ? -9.669 0.221 5.601 1.00 97.38 78 ASP A CA 1
ATOM 592 C C . ASP A 1 78 ? -10.310 -0.219 6.921 1.00 97.38 78 ASP A C 1
ATOM 594 O O . ASP A 1 78 ? -11.119 0.508 7.494 1.00 97.38 78 ASP A O 1
ATOM 598 N N . ARG A 1 79 ? -9.912 -1.384 7.446 1.00 97.12 79 ARG A N 1
ATOM 599 C CA . ARG A 1 79 ? -10.528 -1.974 8.646 1.00 97.12 79 ARG A CA 1
ATOM 600 C C . ARG A 1 79 ? -9.911 -1.492 9.951 1.00 97.12 79 ARG A C 1
ATOM 602 O O . ARG A 1 79 ? -10.615 -1.412 10.951 1.00 97.12 79 ARG A O 1
ATOM 609 N N . ALA A 1 80 ? -8.609 -1.210 9.972 1.00 96.88 80 ALA A N 1
ATOM 610 C CA . ALA A 1 80 ? -7.899 -0.860 11.199 1.00 96.88 80 ALA A CA 1
ATOM 611 C C . ALA A 1 80 ? -7.502 0.613 11.288 1.00 96.88 80 ALA A C 1
ATOM 613 O O . ALA A 1 80 ? -7.178 1.063 12.384 1.00 96.88 80 ALA A O 1
ATOM 614 N N . PHE A 1 81 ? -7.482 1.352 10.178 1.00 97.25 81 PHE A N 1
ATOM 615 C CA . PHE A 1 81 ? -6.916 2.702 10.115 1.00 97.25 81 PHE A CA 1
ATOM 616 C C . PHE A 1 81 ? -7.849 3.734 9.477 1.00 97.25 81 PHE A C 1
ATOM 618 O O . PHE A 1 81 ? -7.372 4.771 9.024 1.00 97.25 81 PHE A O 1
ATOM 625 N N . GLU A 1 82 ? -9.165 3.489 9.472 1.00 96.44 82 GLU A N 1
ATOM 626 C CA . GLU A 1 82 ? -10.168 4.430 8.937 1.00 96.44 82 GLU A CA 1
ATOM 627 C C . GLU A 1 82 ? -9.875 4.840 7.482 1.00 96.44 82 GLU A C 1
ATOM 629 O O . GLU A 1 82 ? -10.099 5.983 7.094 1.00 96.44 82 GLU A O 1
ATOM 634 N N . ALA A 1 83 ? -9.329 3.915 6.685 1.00 96.06 83 ALA A N 1
ATOM 635 C CA . ALA A 1 83 ? -8.907 4.167 5.307 1.00 96.06 83 ALA A CA 1
ATOM 636 C C . ALA A 1 83 ? -7.838 5.280 5.143 1.00 96.06 83 ALA A C 1
ATOM 638 O O . ALA A 1 83 ? -7.686 5.820 4.052 1.00 96.06 83 ALA A O 1
ATOM 639 N N . SER A 1 84 ? -7.069 5.611 6.193 1.00 96.88 84 SER A N 1
ATOM 640 C CA . SER A 1 84 ? -5.963 6.584 6.128 1.00 96.88 84 SER A CA 1
ATOM 641 C C . SER A 1 84 ? -4.623 5.905 5.847 1.00 96.88 84 SER A C 1
ATOM 643 O O . SER A 1 84 ? -4.137 5.089 6.642 1.00 96.88 84 SER A O 1
ATOM 645 N N . ASP A 1 85 ? -3.999 6.296 4.735 1.00 95.69 85 ASP A N 1
ATOM 646 C CA . ASP A 1 85 ? -2.660 5.840 4.358 1.00 95.69 85 ASP A CA 1
ATOM 647 C C . ASP A 1 85 ? -1.603 6.342 5.352 1.00 95.69 85 ASP A C 1
ATOM 649 O O . ASP A 1 85 ? -0.695 5.593 5.701 1.00 95.69 85 ASP A O 1
ATOM 653 N N . GLU A 1 86 ? -1.757 7.550 5.903 1.00 97.25 86 GLU A N 1
ATOM 654 C CA . GLU A 1 86 ? -0.826 8.131 6.878 1.00 97.25 86 GLU A CA 1
ATOM 655 C C . GLU A 1 86 ? -0.790 7.333 8.182 1.00 97.25 86 GLU A C 1
ATOM 657 O O . GLU A 1 86 ? 0.275 7.100 8.758 1.00 97.25 86 GLU A O 1
ATOM 662 N N . ARG A 1 87 ? -1.954 6.886 8.667 1.00 97.62 87 ARG A N 1
ATOM 663 C CA . ARG A 1 87 ? -2.019 6.100 9.904 1.00 97.62 87 ARG A CA 1
ATOM 664 C C . ARG A 1 87 ? -1.493 4.681 9.706 1.00 97.62 87 ARG A C 1
ATOM 666 O O . ARG A 1 87 ? -0.860 4.146 10.619 1.00 97.62 87 ARG A O 1
ATOM 673 N N . LEU A 1 88 ? -1.733 4.083 8.536 1.00 97.69 88 LEU A N 1
ATOM 674 C CA . LEU A 1 88 ? -1.130 2.800 8.175 1.00 97.69 88 LEU A CA 1
ATOM 675 C C . LEU A 1 88 ? 0.398 2.931 8.083 1.00 97.69 88 LEU A C 1
ATOM 677 O O . LEU A 1 88 ? 1.115 2.133 8.683 1.00 97.69 88 LEU A O 1
ATOM 681 N N . ALA A 1 89 ? 0.888 3.958 7.389 1.00 97.56 89 ALA A N 1
ATOM 682 C CA . ALA A 1 89 ? 2.306 4.269 7.231 1.00 97.56 89 ALA A CA 1
ATOM 683 C C . ALA A 1 89 ? 3.007 4.441 8.58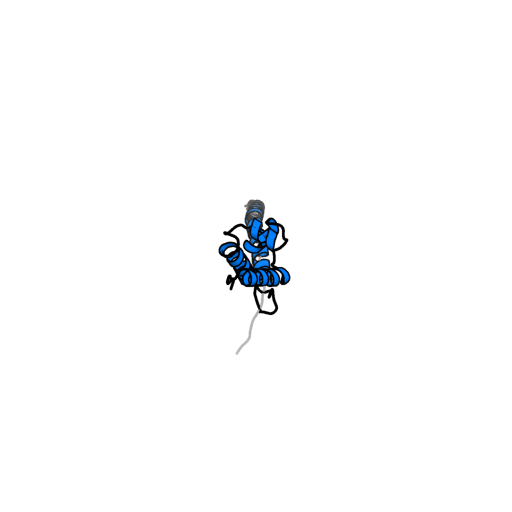5 1.00 97.56 89 ALA A C 1
ATOM 685 O O . ALA A 1 89 ? 4.016 3.782 8.856 1.00 97.56 89 ALA A O 1
ATOM 686 N N . LEU A 1 90 ? 2.399 5.211 9.494 1.00 97.50 90 LEU A N 1
ATOM 687 C CA . LEU A 1 90 ? 2.891 5.387 10.860 1.00 97.50 90 LEU A CA 1
ATOM 688 C C . LEU A 1 90 ? 3.016 4.052 11.609 1.00 97.50 90 LEU A C 1
ATOM 690 O O . LEU A 1 90 ? 4.022 3.807 12.271 1.00 97.50 90 LEU A O 1
ATOM 694 N N . ALA A 1 91 ? 2.017 3.174 11.499 1.00 96.69 91 ALA A N 1
ATOM 695 C CA . ALA A 1 91 ? 2.036 1.882 12.181 1.00 96.69 91 ALA A CA 1
ATOM 696 C C . ALA A 1 91 ? 3.027 0.885 11.567 1.00 96.69 91 ALA A C 1
ATOM 698 O O . ALA A 1 91 ? 3.608 0.069 12.284 1.00 96.69 91 ALA A O 1
ATOM 699 N N . LEU A 1 92 ? 3.241 0.952 10.253 1.00 96.50 92 LEU A N 1
ATOM 700 C CA . LEU A 1 92 ? 4.261 0.157 9.576 1.00 96.50 92 LEU A CA 1
ATOM 701 C C . LEU A 1 92 ? 5.677 0.701 9.820 1.00 96.50 92 LEU A C 1
ATOM 703 O O . LEU A 1 92 ? 6.644 -0.056 9.683 1.00 96.50 92 LEU A O 1
ATOM 707 N N . GLY A 1 93 ? 5.801 1.969 10.226 1.00 96.50 93 GLY A N 1
ATOM 708 C CA . GLY A 1 93 ? 7.074 2.677 10.345 1.00 96.50 93 GLY A CA 1
ATOM 709 C C . GLY A 1 93 ? 7.691 2.958 8.976 1.00 96.50 93 GLY A C 1
ATOM 710 O O . GLY A 1 93 ? 8.902 2.832 8.815 1.00 96.50 93 GLY A O 1
ATOM 711 N N . ARG A 1 94 ? 6.847 3.254 7.984 1.00 96.06 94 ARG A N 1
ATOM 712 C CA . ARG A 1 94 ? 7.216 3.461 6.580 1.00 96.06 94 ARG A CA 1
ATOM 713 C C . ARG A 1 94 ? 6.675 4.815 6.104 1.00 96.06 94 ARG A C 1
ATOM 715 O O . ARG A 1 94 ? 5.666 5.263 6.646 1.00 96.06 94 ARG A O 1
ATOM 722 N N . PRO A 1 95 ? 7.319 5.490 5.142 1.00 97.31 95 PRO A N 1
ATOM 723 C CA . PRO A 1 95 ? 6.768 6.681 4.502 1.00 97.31 95 PRO A CA 1
ATOM 724 C C . PRO A 1 95 ? 5.449 6.386 3.770 1.00 97.31 95 PRO A C 1
ATOM 726 O O . PRO A 1 95 ? 5.238 5.298 3.228 1.00 97.31 95 PRO A O 1
ATOM 729 N N . THR A 1 96 ? 4.555 7.375 3.733 1.00 96.81 96 THR A N 1
ATOM 730 C CA . THR A 1 96 ? 3.238 7.261 3.081 1.00 96.81 96 THR A CA 1
ATOM 731 C C . THR A 1 96 ? 3.367 7.005 1.578 1.00 96.81 96 THR A C 1
ATOM 733 O O . THR A 1 96 ? 2.545 6.301 0.988 1.00 96.81 96 THR A O 1
ATOM 736 N N . GLU A 1 97 ? 4.417 7.531 0.948 1.00 95.94 97 GLU A N 1
ATOM 737 C CA . GLU A 1 97 ? 4.712 7.347 -0.472 1.00 95.94 97 GLU A CA 1
ATOM 738 C C . GLU A 1 97 ? 4.983 5.877 -0.809 1.00 95.94 97 GLU A C 1
ATOM 740 O O . GLU A 1 97 ? 4.461 5.380 -1.805 1.00 95.94 97 GLU A O 1
ATOM 745 N N . GLU A 1 98 ? 5.735 5.178 0.045 1.00 95.44 98 GLU A N 1
ATOM 746 C CA . GLU A 1 98 ? 6.067 3.754 -0.102 1.00 95.44 98 GLU A CA 1
ATOM 747 C C . GLU A 1 98 ? 4.809 2.892 0.091 1.00 95.44 98 GLU A C 1
ATOM 749 O O . GLU A 1 98 ? 4.484 2.056 -0.751 1.00 95.44 98 GLU A O 1
ATOM 754 N N . VAL A 1 99 ? 3.992 3.197 1.108 1.00 96.12 99 VAL A N 1
ATOM 755 C CA . VAL A 1 99 ? 2.686 2.538 1.304 1.00 96.12 99 VAL A CA 1
ATOM 756 C C . VAL A 1 99 ? 1.776 2.719 0.088 1.00 96.12 99 VAL A C 1
ATOM 758 O O . VAL A 1 99 ? 1.163 1.762 -0.390 1.00 96.12 99 VAL A O 1
ATOM 761 N N . THR A 1 100 ? 1.720 3.931 -0.460 1.00 94.94 100 THR A N 1
ATOM 762 C CA . THR A 1 100 ? 0.949 4.216 -1.674 1.00 94.94 100 THR A CA 1
ATOM 763 C C . THR A 1 100 ? 1.529 3.468 -2.876 1.00 94.94 100 THR A C 1
ATOM 765 O O . THR A 1 100 ? 0.783 2.965 -3.723 1.00 94.94 100 THR A O 1
ATOM 768 N N . ALA A 1 101 ? 2.855 3.377 -2.989 1.00 94.25 101 ALA A N 1
ATOM 769 C CA . ALA A 1 101 ? 3.520 2.659 -4.067 1.00 94.25 101 ALA A CA 1
ATOM 770 C C . ALA A 1 101 ? 3.184 1.161 -4.035 1.00 94.25 101 ALA A C 1
ATOM 772 O O . ALA A 1 101 ? 2.847 0.602 -5.077 1.00 94.25 101 ALA A O 1
ATOM 773 N N . TRP A 1 102 ? 3.144 0.543 -2.857 1.00 94.94 102 TRP A N 1
ATOM 774 C CA . TRP A 1 102 ? 2.718 -0.846 -2.667 1.00 94.94 102 TRP A CA 1
ATOM 775 C C . TRP A 1 102 ? 1.249 -1.088 -3.013 1.00 94.94 102 TRP A C 1
ATOM 777 O O . TRP A 1 102 ? 0.914 -2.020 -3.748 1.00 94.94 102 TRP A O 1
ATOM 787 N N . GLN A 1 103 ? 0.353 -0.223 -2.538 1.00 91.44 103 GLN A N 1
ATOM 788 C CA . GLN A 1 103 ? -1.079 -0.338 -2.831 1.00 91.44 103 GLN A CA 1
ATOM 789 C C . GLN A 1 103 ? -1.385 -0.138 -4.322 1.00 91.44 103 GLN A C 1
ATOM 791 O O . GLN A 1 103 ? -2.295 -0.751 -4.873 1.00 91.44 103 GLN A O 1
ATOM 796 N N . THR A 1 104 ? -0.605 0.708 -4.998 1.00 90.31 104 THR A N 1
ATOM 797 C CA . THR A 1 104 ? -0.736 0.949 -6.445 1.00 90.31 104 THR A CA 1
ATOM 798 C C . THR A 1 104 ? 0.070 -0.031 -7.302 1.00 90.31 104 THR A C 1
ATOM 800 O O . THR A 1 104 ? -0.013 0.026 -8.531 1.00 90.31 104 THR A O 1
ATOM 803 N N . GLY A 1 105 ? 0.847 -0.927 -6.683 1.00 88.56 105 GLY A N 1
ATOM 804 C CA . GLY A 1 105 ? 1.729 -1.875 -7.366 1.00 88.56 105 GLY A CA 1
ATOM 805 C C . GLY A 1 105 ? 2.885 -1.216 -8.130 1.00 88.56 105 GLY A C 1
ATOM 806 O O . GLY A 1 105 ? 3.399 -1.797 -9.086 1.00 88.56 105 GLY A O 1
ATOM 807 N N . ARG A 1 106 ? 3.257 0.016 -7.761 1.00 89.56 106 ARG A N 1
ATOM 808 C CA . ARG A 1 106 ? 4.436 0.725 -8.285 1.00 89.56 106 ARG A CA 1
ATOM 809 C C . ARG A 1 106 ? 5.737 0.198 -7.689 1.00 89.56 106 ARG A C 1
ATOM 811 O O . ARG A 1 106 ? 6.758 0.237 -8.370 1.00 89.56 106 ARG A O 1
ATOM 818 N N . GLU A 1 107 ? 5.681 -0.316 -6.467 1.00 91.38 107 GLU A N 1
ATOM 819 C CA . GLU A 1 107 ? 6.803 -0.946 -5.773 1.00 91.38 107 GLU A CA 1
ATOM 820 C C . GLU A 1 107 ? 6.424 -2.337 -5.273 1.00 91.38 107 GLU A C 1
ATOM 822 O O . GLU A 1 107 ? 5.242 -2.671 -5.155 1.00 91.38 107 GLU A O 1
ATOM 827 N N . LEU A 1 108 ? 7.448 -3.152 -5.019 1.00 92.25 108 LEU A N 1
ATOM 828 C CA . LEU A 1 108 ? 7.282 -4.491 -4.472 1.00 92.25 108 LEU A CA 1
ATOM 829 C C . LEU A 1 108 ? 7.132 -4.420 -2.969 1.00 92.25 108 LEU A C 1
ATOM 831 O O . LEU A 1 108 ? 7.773 -3.607 -2.308 1.00 92.25 108 LEU A O 1
ATOM 835 N N . ILE A 1 109 ? 6.294 -5.308 -2.464 1.00 94.06 109 ILE A N 1
ATOM 836 C CA . ILE A 1 109 ? 6.105 -5.498 -1.042 1.00 94.06 109 ILE A CA 1
ATOM 837 C C . ILE A 1 109 ? 7.095 -6.560 -0.586 1.00 94.06 109 ILE A C 1
ATOM 839 O O . ILE A 1 109 ? 7.155 -7.646 -1.173 1.00 94.06 109 ILE A O 1
ATOM 843 N N . ASP A 1 110 ? 7.839 -6.223 0.458 1.00 92.62 110 ASP A N 1
ATOM 844 C CA . ASP A 1 110 ? 8.764 -7.119 1.137 1.00 92.62 110 ASP A CA 1
ATOM 845 C C . ASP A 1 110 ? 8.033 -7.992 2.174 1.00 92.62 110 ASP A C 1
ATOM 847 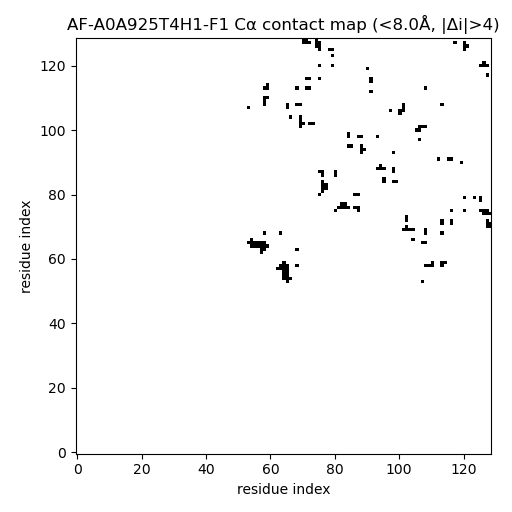O O . ASP A 1 110 ? 6.964 -7.639 2.687 1.00 92.62 110 ASP A O 1
ATOM 851 N N . ASP A 1 111 ? 8.622 -9.142 2.506 1.00 93.44 111 ASP A N 1
ATOM 852 C CA . ASP A 1 111 ? 8.068 -10.097 3.479 1.00 93.44 111 ASP A CA 1
ATOM 853 C C . ASP A 1 111 ? 7.821 -9.464 4.859 1.00 93.44 111 ASP A C 1
ATOM 855 O O . ASP A 1 111 ? 6.765 -9.639 5.475 1.00 93.44 111 ASP A O 1
ATOM 859 N N . ASP A 1 112 ? 8.769 -8.648 5.333 1.00 94.25 112 ASP A N 1
ATOM 860 C CA . ASP A 1 112 ? 8.718 -8.015 6.655 1.00 94.25 112 ASP A CA 1
ATOM 861 C C . ASP A 1 112 ? 7.485 -7.112 6.812 1.00 94.25 112 ASP A C 1
ATOM 863 O O . ASP A 1 112 ? 6.879 -7.042 7.889 1.00 94.25 112 ASP A O 1
ATOM 867 N N . VAL A 1 113 ? 7.073 -6.458 5.724 1.00 95.25 113 VAL A N 1
ATOM 868 C CA . VAL A 1 113 ? 5.874 -5.624 5.665 1.00 95.25 113 VAL A CA 1
ATOM 869 C C . VAL A 1 113 ? 4.629 -6.479 5.880 1.00 95.25 113 VAL A C 1
ATOM 871 O O . VAL A 1 113 ? 3.774 -6.109 6.687 1.00 95.25 113 VAL A O 1
ATOM 874 N N . ILE A 1 114 ? 4.530 -7.639 5.225 1.00 95.62 114 ILE A N 1
ATOM 875 C CA . ILE A 1 114 ? 3.380 -8.545 5.361 1.00 95.62 114 ILE A CA 1
ATOM 876 C C . ILE A 1 114 ? 3.351 -9.221 6.728 1.00 95.62 114 ILE A C 1
ATOM 878 O O . ILE A 1 114 ? 2.289 -9.283 7.361 1.00 95.62 114 ILE A O 1
ATOM 882 N N . MET A 1 115 ? 4.505 -9.648 7.239 1.00 94.62 115 MET A N 1
ATOM 883 C CA . MET A 1 115 ? 4.626 -10.149 8.607 1.00 94.62 115 MET A CA 1
ATOM 884 C C . MET A 1 115 ? 4.135 -9.113 9.626 1.00 94.62 115 MET A C 1
ATOM 886 O O . MET A 1 115 ? 3.318 -9.430 10.498 1.00 94.62 115 MET A O 1
ATOM 890 N N . LYS A 1 116 ? 4.576 -7.857 9.493 1.00 95.88 116 LYS A N 1
ATOM 891 C CA . LYS A 1 116 ? 4.173 -6.766 10.387 1.00 95.88 116 LYS A CA 1
ATOM 892 C C . LYS A 1 116 ? 2.689 -6.430 10.244 1.00 95.88 116 LYS A C 1
ATOM 894 O O . LYS A 1 116 ? 2.001 -6.310 11.257 1.00 95.88 116 LYS A O 1
ATOM 899 N N . ALA A 1 117 ? 2.177 -6.329 9.018 1.00 96.31 117 ALA A N 1
ATOM 900 C CA . ALA A 1 117 ? 0.772 -6.037 8.741 1.00 96.31 117 ALA A CA 1
ATOM 901 C C . ALA A 1 117 ? -0.161 -7.056 9.413 1.00 96.31 117 ALA A C 1
ATOM 903 O O . ALA A 1 117 ? -1.123 -6.674 10.082 1.00 96.31 117 ALA A O 1
ATOM 904 N N . ARG A 1 118 ? 0.161 -8.352 9.322 1.00 95.50 118 ARG A N 1
ATOM 905 C CA . ARG A 1 118 ? -0.598 -9.407 10.010 1.00 95.50 118 ARG A CA 1
ATOM 906 C C . ARG A 1 118 ? -0.484 -9.325 11.529 1.00 95.50 118 ARG A C 1
ATOM 908 O O . ARG A 1 118 ? -1.485 -9.516 12.216 1.00 95.50 118 ARG A O 1
ATOM 915 N N . GLY A 1 119 ? 0.698 -9.009 12.058 1.00 96.25 119 GLY A N 1
ATOM 916 C CA . GLY A 1 119 ? 0.881 -8.778 13.493 1.00 96.25 119 GLY A CA 1
ATOM 917 C C . GLY A 1 119 ? -0.002 -7.638 14.013 1.00 96.25 119 GLY A C 1
ATOM 918 O O . GLY A 1 119 ? -0.690 -7.792 15.023 1.00 96.25 119 GLY A O 1
ATOM 919 N N . ILE A 1 120 ? -0.060 -6.523 13.279 1.00 97.06 120 ILE A N 1
ATOM 920 C CA . ILE A 1 120 ? -0.935 -5.384 13.593 1.00 97.06 120 ILE A CA 1
ATOM 921 C C . ILE A 1 120 ? -2.409 -5.795 13.512 1.00 97.06 120 ILE A C 1
ATOM 923 O O . ILE A 1 120 ? -3.180 -5.477 14.419 1.00 97.06 120 ILE A O 1
ATOM 927 N N . ALA A 1 121 ? -2.801 -6.510 12.453 1.00 97.00 121 ALA A N 1
ATOM 928 C CA . ALA A 1 121 ? -4.166 -6.996 12.267 1.00 97.00 121 ALA A CA 1
ATOM 929 C C . ALA A 1 121 ? -4.629 -7.855 13.453 1.00 97.00 121 ALA A C 1
ATOM 931 O O . ALA A 1 121 ? -5.695 -7.612 14.021 1.00 97.00 121 ALA A O 1
ATOM 932 N N . MET A 1 122 ? -3.779 -8.793 13.883 1.00 96.50 122 MET A N 1
ATOM 933 C CA . MET A 1 122 ? -4.029 -9.655 15.036 1.00 96.50 122 MET A CA 1
ATOM 934 C C . MET A 1 122 ? -4.170 -8.847 16.331 1.00 96.50 122 MET A C 1
ATOM 936 O O . MET A 1 122 ? -5.130 -9.050 17.069 1.00 96.50 122 MET A O 1
ATOM 940 N N . HIS A 1 123 ? -3.270 -7.891 16.587 1.00 96.69 123 HIS A N 1
ATOM 941 C CA . HIS A 1 123 ? -3.341 -7.035 17.777 1.00 96.69 123 HIS A CA 1
ATOM 942 C C . HIS A 1 123 ? -4.612 -6.169 17.801 1.00 96.69 123 HIS A C 1
ATOM 944 O O . HIS A 1 123 ? -5.133 -5.845 18.868 1.00 96.69 123 HIS A O 1
ATOM 950 N N . ARG A 1 124 ? -5.121 -5.763 16.635 1.00 94.56 124 ARG A N 1
ATOM 951 C CA . ARG A 1 124 ? -6.333 -4.939 16.519 1.00 94.56 124 ARG A CA 1
ATOM 952 C C . ARG A 1 124 ? -7.624 -5.744 16.382 1.00 94.56 124 ARG A C 1
ATOM 954 O O . ARG A 1 124 ? -8.690 -5.143 16.318 1.00 94.56 124 ARG A O 1
ATOM 961 N N . GLY A 1 125 ? -7.544 -7.075 16.351 1.00 95.44 125 GLY A N 1
ATOM 962 C CA . GLY A 1 125 ? -8.714 -7.944 16.223 1.00 95.44 125 GLY A CA 1
ATOM 963 C C . GLY A 1 125 ? -9.417 -7.840 14.866 1.00 95.44 125 GLY A C 1
ATOM 964 O O . GLY A 1 125 ? -10.628 -8.036 14.797 1.00 95.44 125 GLY A O 1
ATOM 965 N N . VAL A 1 126 ? -8.686 -7.522 13.791 1.00 95.69 126 VAL A N 1
ATOM 966 C CA . VAL A 1 126 ? -9.236 -7.433 12.427 1.00 95.69 126 VAL A CA 1
ATOM 967 C C . VAL A 1 126 ? -8.700 -8.554 11.534 1.00 95.69 126 VAL A C 1
ATOM 969 O O . VAL A 1 126 ? -7.542 -8.950 11.643 1.00 95.69 126 VAL A O 1
ATOM 972 N N . SER A 1 127 ? -9.530 -9.051 10.611 1.00 92.56 127 SER A N 1
ATOM 973 C CA . SER A 1 127 ? -9.073 -9.955 9.543 1.00 92.56 127 SER A CA 1
ATOM 974 C C . SER A 1 127 ? -8.590 -9.151 8.336 1.00 92.56 127 SER A C 1
ATOM 976 O O . SER A 1 127 ? -9.235 -8.166 7.969 1.00 92.56 127 SER A O 1
ATOM 978 N N . VAL A 1 128 ? -7.498 -9.581 7.701 1.00 92.00 128 VAL A N 1
ATOM 979 C CA . VAL A 1 128 ? -6.903 -8.929 6.514 1.00 92.00 128 VAL A CA 1
ATOM 980 C C . VAL A 1 128 ? -6.777 -9.848 5.298 1.00 92.00 128 VAL A C 1
ATOM 982 O O . VAL A 1 128 ? -6.463 -9.364 4.213 1.00 92.00 128 VAL A O 1
ATOM 985 N N . GLU A 1 129 ? -7.054 -11.140 5.478 1.00 85.94 129 GLU A N 1
ATOM 986 C CA . GLU A 1 129 ? -7.101 -12.151 4.411 1.00 85.94 129 GLU A CA 1
ATOM 987 C C . GLU A 1 129 ? -8.459 -12.174 3.696 1.00 85.94 129 GLU A C 1
ATOM 989 O O . GLU A 1 129 ? -9.483 -11.820 4.337 1.00 85.94 129 GLU A O 1
#